Protein AF-A0A7W1PQC4-F1 (afdb_monomer_lite)

Radius of gyration: 16.06 Å; chains: 1; bounding box: 39×35×41 Å

Structure (mmCIF, N/CA/C/O backbone):
data_AF-A0A7W1PQC4-F1
#
_entry.id   AF-A0A7W1PQC4-F1
#
loop_
_atom_site.group_PDB
_atom_site.id
_atom_site.type_symbol
_atom_site.label_at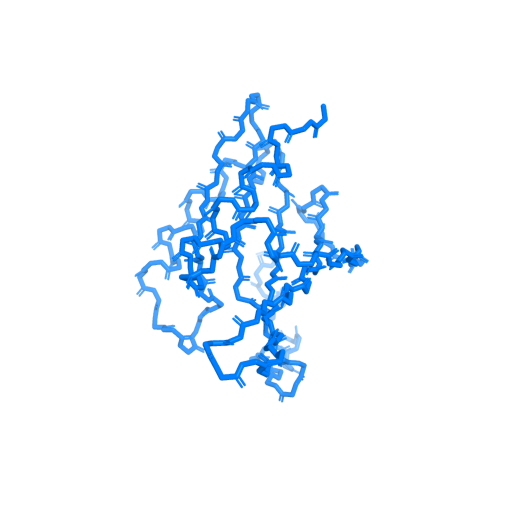om_id
_atom_site.label_alt_id
_atom_site.label_comp_id
_atom_site.label_asym_id
_atom_site.label_entity_id
_atom_site.label_seq_id
_atom_site.pdbx_PDB_ins_code
_atom_site.Cartn_x
_atom_site.Cartn_y
_atom_site.Cartn_z
_atom_site.occupancy
_atom_site.B_iso_or_equiv
_atom_site.auth_seq_id
_atom_site.auth_comp_id
_atom_site.auth_asym_id
_atom_site.auth_atom_id
_atom_site.pdbx_PDB_model_num
ATOM 1 N N . MET A 1 1 ? 0.849 17.602 -5.732 1.00 47.09 1 MET A N 1
ATOM 2 C CA . MET A 1 1 ? 0.445 16.214 -6.046 1.00 47.09 1 MET A CA 1
ATOM 3 C C . MET A 1 1 ? 1.637 15.263 -6.251 1.00 47.09 1 MET A C 1
ATOM 5 O O . MET A 1 1 ? 1.436 14.070 -6.099 1.00 47.09 1 MET A O 1
ATOM 9 N N . ASP A 1 2 ? 2.870 15.746 -6.486 1.00 61.22 2 ASP A N 1
ATOM 10 C CA . ASP A 1 2 ? 4.017 14.882 -6.852 1.00 61.22 2 ASP A CA 1
ATOM 11 C C . ASP A 1 2 ? 4.756 14.142 -5.727 1.00 61.22 2 ASP A C 1
ATOM 13 O O . ASP A 1 2 ? 5.302 13.070 -5.967 1.00 61.22 2 ASP A O 1
ATOM 17 N N . ARG A 1 3 ? 4.786 14.658 -4.490 1.00 68.62 3 ARG A N 1
ATOM 18 C CA . ARG A 1 3 ? 5.657 14.085 -3.437 1.00 68.62 3 ARG A CA 1
ATOM 19 C C . ARG A 1 3 ? 5.357 12.625 -3.123 1.00 68.62 3 ARG A C 1
ATOM 21 O O . ARG A 1 3 ? 6.266 11.858 -2.827 1.00 68.62 3 ARG A O 1
ATOM 28 N N . GLU A 1 4 ? 4.090 12.244 -3.173 1.00 68.75 4 GLU A N 1
ATOM 29 C CA . GLU A 1 4 ? 3.705 10.875 -2.880 1.00 68.75 4 GLU A CA 1
ATOM 30 C C . GLU A 1 4 ? 4.077 9.918 -4.011 1.00 68.75 4 GLU A C 1
ATOM 32 O O . GLU A 1 4 ? 4.625 8.856 -3.742 1.00 68.75 4 GLU A O 1
ATOM 37 N N . ALA A 1 5 ? 3.841 10.296 -5.269 1.00 69.50 5 ALA A N 1
ATOM 38 C CA . ALA A 1 5 ? 4.258 9.488 -6.410 1.00 69.50 5 ALA A CA 1
ATOM 39 C C . ALA A 1 5 ? 5.780 9.265 -6.395 1.00 69.50 5 ALA A C 1
ATOM 41 O O . ALA A 1 5 ? 6.240 8.146 -6.622 1.00 69.50 5 ALA A O 1
ATOM 42 N N . THR A 1 6 ? 6.554 10.293 -6.032 1.00 76.88 6 THR A N 1
ATOM 43 C CA . THR A 1 6 ? 8.004 10.189 -5.827 1.00 76.88 6 THR A CA 1
ATOM 44 C C . THR A 1 6 ? 8.364 9.234 -4.689 1.00 76.88 6 THR A C 1
ATOM 46 O O . THR A 1 6 ? 9.235 8.387 -4.866 1.00 76.88 6 THR A O 1
ATOM 49 N N . ARG A 1 7 ? 7.684 9.309 -3.537 1.00 76.94 7 ARG A N 1
ATOM 50 C CA . ARG A 1 7 ? 7.928 8.400 -2.400 1.00 76.94 7 ARG A CA 1
ATOM 51 C C . ARG A 1 7 ? 7.583 6.954 -2.726 1.00 76.94 7 ARG A C 1
ATOM 53 O O . ARG A 1 7 ? 8.360 6.065 -2.404 1.00 76.94 7 ARG A O 1
ATOM 60 N N . ILE A 1 8 ? 6.461 6.732 -3.407 1.00 76.19 8 ILE A N 1
ATOM 61 C CA . ILE A 1 8 ? 6.056 5.415 -3.899 1.00 76.19 8 ILE A CA 1
ATOM 62 C C . ILE A 1 8 ? 7.146 4.859 -4.814 1.00 76.19 8 ILE A C 1
ATOM 64 O O . ILE A 1 8 ? 7.602 3.742 -4.605 1.00 76.19 8 ILE A O 1
ATOM 68 N N . ARG A 1 9 ? 7.620 5.641 -5.789 1.00 79.50 9 ARG A N 1
ATOM 69 C CA . ARG A 1 9 ? 8.701 5.210 -6.687 1.00 79.50 9 ARG A CA 1
ATOM 70 C C . ARG A 1 9 ? 9.999 4.909 -5.940 1.00 79.50 9 ARG A C 1
ATOM 72 O O . ARG A 1 9 ? 10.600 3.881 -6.214 1.00 79.50 9 ARG A O 1
ATOM 79 N N . ALA A 1 10 ? 10.403 5.751 -4.990 1.00 81.69 10 ALA A N 1
ATOM 80 C CA . ALA A 1 10 ? 11.617 5.543 -4.201 1.00 81.69 10 ALA A CA 1
ATOM 81 C C . ALA A 1 10 ? 11.536 4.283 -3.324 1.00 81.69 10 ALA A C 1
ATOM 83 O O . ALA A 1 10 ? 12.471 3.485 -3.307 1.00 81.69 10 ALA A O 1
ATOM 84 N N . LEU A 1 11 ? 10.401 4.068 -2.650 1.00 79.31 11 LEU A N 1
ATOM 85 C CA . LEU A 1 11 ? 10.151 2.860 -1.866 1.00 79.31 11 LEU A CA 1
ATOM 86 C C . LEU A 1 11 ? 10.231 1.611 -2.750 1.00 79.31 11 LEU A C 1
ATOM 88 O O . LEU A 1 11 ? 10.892 0.641 -2.397 1.00 79.31 11 LEU A O 1
ATOM 92 N N . LEU A 1 12 ? 9.583 1.642 -3.914 1.00 78.88 12 LEU A N 1
ATOM 93 C CA . LEU A 1 12 ? 9.547 0.506 -4.831 1.00 78.88 12 LEU A CA 1
ATOM 94 C C . LEU A 1 12 ? 10.902 0.217 -5.470 1.00 78.88 12 LEU A C 1
ATOM 96 O O . LEU A 1 12 ? 11.284 -0.945 -5.569 1.00 78.88 12 LEU A O 1
ATOM 100 N N . ALA A 1 13 ? 11.637 1.258 -5.853 1.00 80.88 13 ALA A N 1
ATOM 101 C CA . ALA A 1 13 ? 13.005 1.139 -6.336 1.00 80.88 13 ALA A CA 1
ATOM 102 C C . ALA A 1 13 ? 13.906 0.487 -5.280 1.00 80.88 13 ALA A C 1
ATOM 104 O O . ALA A 1 13 ? 14.653 -0.436 -5.594 1.00 80.88 13 ALA A O 1
ATOM 105 N N . HIS A 1 14 ? 13.773 0.899 -4.014 1.00 81.81 14 HIS A N 1
ATOM 106 C CA . HIS A 1 14 ? 14.511 0.300 -2.905 1.00 81.81 14 HIS A CA 1
ATOM 107 C C . HIS A 1 14 ? 14.131 -1.171 -2.678 1.00 81.81 14 HIS A C 1
ATOM 109 O O . HIS A 1 14 ? 15.008 -2.020 -2.561 1.00 81.81 14 HIS A O 1
ATOM 115 N N . MET A 1 15 ? 12.834 -1.491 -2.665 1.00 77.62 15 MET A N 1
ATOM 116 C CA . MET A 1 15 ? 12.340 -2.854 -2.435 1.00 77.62 15 MET A CA 1
ATOM 117 C C . MET A 1 15 ? 12.688 -3.844 -3.554 1.00 77.62 15 MET A C 1
ATOM 119 O O . MET A 1 15 ? 12.805 -5.042 -3.296 1.00 77.62 15 MET A O 1
ATOM 123 N N . HIS A 1 16 ? 12.773 -3.368 -4.796 1.00 74.06 16 HIS A N 1
ATOM 124 C CA . HIS A 1 16 ? 12.952 -4.214 -5.978 1.00 74.06 16 HIS A CA 1
ATOM 125 C C . HIS A 1 16 ? 14.330 -4.071 -6.630 1.00 74.06 16 HIS A C 1
ATOM 127 O O . HIS A 1 16 ? 14.590 -4.732 -7.630 1.00 74.06 16 HIS A O 1
ATOM 133 N N . HIS A 1 17 ? 15.223 -3.262 -6.049 1.00 74.94 17 HIS A N 1
ATOM 134 C CA . HIS A 1 17 ? 16.536 -2.935 -6.616 1.00 74.94 17 HIS A CA 1
ATOM 135 C C . HIS A 1 17 ? 16.444 -2.463 -8.079 1.00 74.94 17 HIS A C 1
ATOM 137 O O . HIS A 1 17 ? 17.275 -2.819 -8.913 1.00 74.94 17 HIS A O 1
ATOM 143 N N . ALA A 1 18 ? 15.406 -1.684 -8.384 1.00 76.75 18 ALA A N 1
ATOM 144 C CA . ALA A 1 18 ? 15.078 -1.223 -9.728 1.00 76.75 18 ALA A CA 1
ATOM 145 C C . ALA A 1 18 ? 15.330 0.284 -9.869 1.00 76.75 18 ALA A C 1
ATOM 147 O O . ALA A 1 18 ? 15.225 1.029 -8.893 1.00 76.75 18 ALA A O 1
ATOM 148 N N . ASP A 1 19 ? 15.616 0.745 -11.087 1.00 76.50 19 ASP A N 1
ATOM 149 C CA . ASP A 1 19 ? 15.695 2.177 -11.384 1.00 76.50 19 ASP A CA 1
ATOM 150 C C . ASP A 1 19 ? 14.285 2.806 -11.285 1.00 76.50 19 ASP A C 1
ATOM 152 O O . ASP A 1 19 ? 13.366 2.353 -11.978 1.00 76.50 19 ASP A O 1
ATOM 156 N N . PRO A 1 20 ? 14.076 3.860 -10.465 1.00 75.38 20 PRO A N 1
ATOM 157 C CA . PRO A 1 20 ? 12.802 4.577 -10.373 1.00 75.38 20 PRO A CA 1
ATOM 158 C C . PRO A 1 20 ? 12.206 5.024 -11.719 1.00 75.38 20 PRO A C 1
ATOM 160 O O . PRO A 1 20 ? 10.975 5.138 -11.827 1.00 75.38 20 PRO A O 1
ATOM 163 N N . GLY A 1 21 ? 13.058 5.310 -12.711 1.00 75.19 21 GLY A N 1
ATOM 164 C CA . GLY A 1 21 ? 12.684 5.728 -14.064 1.00 75.19 21 GLY A CA 1
ATOM 165 C C . GLY A 1 21 ? 12.137 4.594 -14.933 1.00 75.19 21 GLY A C 1
ATOM 166 O O . GLY A 1 21 ? 11.310 4.843 -15.807 1.00 75.19 21 GLY A O 1
ATOM 167 N N . GLU A 1 22 ? 12.512 3.348 -14.642 1.00 75.50 22 GLU A N 1
ATOM 168 C CA . GLU A 1 22 ? 12.045 2.153 -15.358 1.00 75.50 22 GLU A CA 1
ATOM 169 C C . GLU A 1 22 ? 10.782 1.534 -14.734 1.00 75.50 22 GLU A C 1
ATOM 171 O O . GLU A 1 22 ? 10.210 0.579 -15.266 1.00 75.50 22 GLU A O 1
ATOM 176 N N . LEU A 1 23 ? 10.304 2.090 -13.615 1.00 79.12 23 LEU A N 1
ATOM 177 C CA . LEU A 1 23 ? 9.093 1.623 -12.949 1.00 79.12 23 LEU A CA 1
ATOM 178 C C . LEU A 1 23 ? 7.833 2.082 -13.687 1.00 79.12 23 LEU A C 1
ATOM 180 O O . LEU A 1 23 ? 7.472 3.268 -13.691 1.00 79.12 23 LEU A O 1
ATOM 184 N N . HIS A 1 24 ? 7.077 1.118 -14.206 1.00 82.44 24 HIS A N 1
ATOM 185 C CA . HIS A 1 24 ? 5.726 1.354 -14.707 1.00 82.44 24 HIS A CA 1
ATOM 186 C C . HIS A 1 24 ? 4.696 1.024 -13.627 1.00 82.44 24 HIS A C 1
ATOM 188 O O . HIS A 1 24 ? 4.562 -0.125 -13.200 1.00 82.44 24 HIS A O 1
ATOM 194 N N . LEU A 1 25 ? 3.944 2.042 -13.206 1.00 83.44 25 LEU A N 1
ATOM 195 C CA . LEU A 1 25 ? 2.962 1.949 -12.131 1.00 83.44 25 LEU A CA 1
ATOM 196 C C . LEU A 1 25 ? 1.539 1.908 -12.692 1.00 83.44 25 LEU A C 1
ATOM 198 O O . LEU A 1 25 ? 1.123 2.809 -13.419 1.00 83.44 25 LEU A O 1
ATOM 202 N N . ARG A 1 26 ? 0.761 0.891 -12.312 1.00 85.56 26 ARG A N 1
ATOM 203 C CA . ARG A 1 26 ? -0.682 0.830 -12.575 1.00 85.56 26 ARG A CA 1
ATOM 204 C C . ARG A 1 26 ? -1.451 0.815 -11.263 1.00 85.56 26 ARG A C 1
ATOM 206 O O . ARG A 1 26 ? -1.303 -0.103 -10.460 1.00 85.56 26 ARG A O 1
ATOM 213 N N . HIS A 1 27 ? -2.315 1.810 -11.089 1.00 86.88 27 HIS A N 1
ATOM 214 C CA . HIS A 1 27 ? -3.138 1.982 -9.899 1.00 86.88 27 HIS A CA 1
ATOM 215 C C . HIS A 1 27 ? -4.549 1.447 -10.146 1.00 86.88 27 HIS A C 1
ATOM 217 O O . HIS A 1 27 ? -5.181 1.770 -11.151 1.00 86.88 27 HIS A O 1
ATOM 223 N N . GLN A 1 28 ? -5.065 0.659 -9.209 1.00 85.56 28 GLN A N 1
ATOM 224 C CA . GLN A 1 28 ? -6.459 0.232 -9.186 1.00 85.56 28 GLN A CA 1
ATOM 225 C C . GLN A 1 28 ? -7.036 0.499 -7.799 1.00 85.56 28 GLN A C 1
ATOM 227 O O . GLN A 1 28 ? -6.665 -0.154 -6.824 1.00 85.56 28 GLN A O 1
ATOM 232 N N . ARG A 1 29 ? -7.968 1.450 -7.699 1.00 84.50 29 ARG A N 1
ATOM 233 C CA . ARG A 1 29 ? -8.688 1.696 -6.447 1.00 84.50 29 ARG A CA 1
ATOM 234 C C . ARG A 1 29 ? -9.599 0.506 -6.142 1.00 84.50 29 ARG A C 1
ATOM 236 O O . ARG A 1 29 ? -10.365 0.072 -7.000 1.00 84.50 29 ARG A O 1
ATOM 243 N N . LEU A 1 30 ? -9.508 -0.011 -4.924 1.00 81.25 30 LEU A N 1
ATOM 244 C CA . LEU A 1 30 ? -10.355 -1.084 -4.420 1.00 81.25 30 LEU A CA 1
ATOM 245 C C . LEU A 1 30 ? -11.526 -0.488 -3.627 1.00 81.25 30 LEU A C 1
ATOM 247 O O . LEU A 1 30 ? -11.393 0.556 -2.982 1.00 81.25 30 LEU A O 1
ATOM 251 N N . ARG A 1 31 ? -12.683 -1.152 -3.687 1.00 74.75 31 ARG A N 1
ATOM 252 C CA . ARG A 1 31 ? -13.858 -0.837 -2.859 1.00 74.75 31 ARG A CA 1
ATOM 253 C C . ARG A 1 31 ? -13.773 -1.642 -1.552 1.00 74.75 31 ARG A C 1
ATOM 255 O O . ARG A 1 31 ? -13.236 -2.744 -1.571 1.00 74.75 31 ARG A O 1
ATOM 262 N N . GLY A 1 32 ? -14.301 -1.112 -0.443 1.00 64.31 32 GLY A N 1
ATOM 263 C CA . GLY A 1 32 ? -14.454 -1.878 0.810 1.00 64.31 32 GLY A CA 1
ATOM 264 C C . GLY A 1 32 ? -13.414 -1.641 1.916 1.00 64.31 32 GLY A C 1
ATOM 265 O O . GLY A 1 32 ? -13.183 -2.527 2.731 1.00 64.31 32 GLY A O 1
ATOM 266 N N . GLY A 1 33 ? -12.785 -0.464 1.988 1.00 61.94 33 GLY A N 1
ATOM 267 C CA . GLY A 1 33 ? -11.932 -0.090 3.124 1.00 61.94 33 GLY A CA 1
ATOM 268 C C . GLY A 1 33 ? -12.720 0.606 4.235 1.00 61.94 33 GLY A C 1
ATOM 269 O O . GLY A 1 33 ? -12.697 1.826 4.281 1.00 61.94 33 GLY A O 1
ATOM 270 N N . LEU A 1 34 ? -13.394 -0.140 5.120 1.00 61.81 34 LEU A N 1
ATOM 271 C CA . LEU A 1 34 ? -14.280 0.404 6.176 1.00 61.81 34 LEU A CA 1
ATOM 272 C C . LEU A 1 34 ? -13.662 1.548 7.006 1.00 61.81 34 LEU A C 1
ATOM 274 O O . LEU A 1 34 ? -14.338 2.520 7.309 1.00 61.81 34 LEU A O 1
ATOM 278 N N . GLN A 1 35 ? -12.376 1.435 7.341 1.00 70.12 35 GLN A N 1
ATOM 279 C CA . GLN A 1 35 ? -11.622 2.397 8.164 1.00 70.12 35 GLN A CA 1
ATOM 280 C C . GLN A 1 35 ? -10.550 3.155 7.353 1.00 70.12 35 GLN A C 1
ATOM 282 O O . GLN A 1 35 ? -9.738 3.894 7.900 1.00 70.12 35 GLN A O 1
ATOM 287 N N . ALA A 1 36 ? -10.489 2.935 6.036 1.00 73.31 36 ALA A N 1
ATOM 288 C CA . ALA A 1 36 ? -9.482 3.531 5.165 1.00 73.31 36 ALA A CA 1
ATOM 289 C C . ALA A 1 36 ? -10.119 4.577 4.255 1.00 73.31 36 ALA A C 1
ATOM 291 O O . ALA A 1 36 ? -11.114 4.309 3.586 1.00 73.31 36 ALA A O 1
ATOM 292 N N . THR A 1 37 ? -9.485 5.739 4.128 1.00 80.25 37 THR A N 1
ATOM 293 C CA . THR A 1 37 ? -9.923 6.760 3.164 1.00 80.25 37 THR A CA 1
ATOM 294 C C . THR A 1 37 ? -9.778 6.265 1.725 1.00 80.25 37 THR A C 1
ATOM 296 O O . THR A 1 37 ? -10.569 6.602 0.840 1.00 80.25 37 THR A O 1
ATOM 299 N N . SER A 1 38 ? -8.789 5.402 1.475 1.00 83.44 38 SER A N 1
ATOM 300 C CA . SER A 1 38 ? -8.742 4.599 0.258 1.00 83.44 38 SER A CA 1
ATOM 301 C C . SER A 1 38 ? -7.857 3.367 0.411 1.00 83.44 38 SER A C 1
ATOM 303 O O . SER A 1 38 ? -6.927 3.337 1.217 1.00 83.44 38 SER A O 1
ATOM 305 N N . VAL A 1 39 ? -8.122 2.376 -0.436 1.00 84.38 39 VAL A N 1
ATOM 306 C CA . VAL A 1 39 ? -7.250 1.225 -0.656 1.00 84.38 39 VAL A CA 1
ATOM 307 C C . VAL A 1 39 ? -6.952 1.162 -2.148 1.00 84.38 39 VAL A C 1
ATOM 309 O O . VAL A 1 39 ? -7.870 1.195 -2.967 1.00 84.38 39 VAL A O 1
ATOM 312 N N . THR A 1 40 ? -5.677 1.104 -2.516 1.00 87.50 40 THR A N 1
ATOM 313 C CA . THR A 1 40 ? -5.233 1.044 -3.911 1.00 87.50 40 THR A CA 1
ATOM 314 C C . THR A 1 40 ? -4.334 -0.157 -4.106 1.00 87.50 40 THR A C 1
ATOM 316 O O . THR A 1 40 ? -3.339 -0.313 -3.409 1.00 87.50 40 THR A O 1
ATOM 319 N N . ARG A 1 41 ? -4.654 -0.996 -5.084 1.00 87.62 41 ARG A N 1
ATOM 320 C CA . ARG A 1 41 ? -3.731 -2.003 -5.586 1.00 87.62 41 ARG A CA 1
ATOM 321 C C . ARG A 1 41 ? -2.774 -1.336 -6.562 1.00 87.62 41 ARG A C 1
ATOM 323 O O . ARG A 1 41 ? -3.219 -0.684 -7.507 1.00 87.62 41 ARG A O 1
ATOM 330 N N . LEU A 1 42 ? -1.482 -1.508 -6.333 1.00 87.88 42 LEU A N 1
ATOM 331 C CA . LEU A 1 42 ? -0.434 -0.985 -7.192 1.00 87.88 42 LEU A CA 1
ATOM 332 C C . LEU A 1 42 ? 0.292 -2.156 -7.841 1.00 87.88 42 LEU A C 1
ATOM 334 O O . LEU A 1 42 ? 0.872 -2.986 -7.142 1.00 87.88 42 LEU A O 1
ATOM 338 N N . ALA A 1 43 ? 0.223 -2.234 -9.167 1.00 86.19 43 ALA A N 1
ATOM 339 C CA . ALA A 1 43 ? 1.060 -3.131 -9.946 1.00 86.19 43 ALA A CA 1
ATOM 340 C C . ALA A 1 43 ? 2.279 -2.356 -10.444 1.00 86.19 43 ALA A C 1
ATOM 342 O O . ALA A 1 43 ? 2.137 -1.289 -11.044 1.00 86.19 43 ALA A O 1
ATOM 343 N N . VAL A 1 44 ? 3.454 -2.907 -10.180 1.00 84.00 44 VAL A N 1
ATOM 344 C CA . VAL A 1 44 ? 4.751 -2.326 -10.508 1.00 84.00 44 VAL A CA 1
ATOM 345 C C . VAL A 1 44 ? 5.398 -3.248 -11.514 1.00 84.00 44 VAL A C 1
ATOM 347 O O . VAL A 1 44 ? 5.478 -4.452 -11.270 1.00 84.00 44 VAL A O 1
ATOM 350 N N . ARG A 1 45 ? 5.805 -2.702 -12.654 1.00 85.38 45 ARG A N 1
ATOM 351 C CA . ARG A 1 45 ? 6.586 -3.445 -13.639 1.00 85.38 45 ARG A CA 1
ATOM 352 C C . ARG A 1 45 ? 7.970 -2.841 -13.731 1.00 85.38 45 ARG A C 1
ATOM 354 O O . ARG A 1 45 ? 8.072 -1.631 -13.912 1.00 85.38 45 ARG A O 1
ATOM 361 N N . ASP A 1 46 ? 8.975 -3.694 -13.646 1.00 83.56 46 ASP A N 1
ATOM 362 C CA . ASP A 1 46 ? 10.377 -3.364 -13.853 1.00 83.56 46 ASP A CA 1
ATOM 363 C C . ASP A 1 46 ? 11.020 -4.369 -14.813 1.00 83.56 46 ASP A C 1
ATOM 365 O O . ASP A 1 46 ? 10.441 -5.412 -15.165 1.00 83.56 46 ASP A O 1
ATOM 369 N N . ARG A 1 47 ? 12.200 -4.000 -15.306 1.00 79.25 47 ARG A N 1
ATOM 370 C CA . ARG A 1 47 ? 12.978 -4.821 -16.219 1.00 79.25 47 ARG A CA 1
ATOM 371 C C . ARG A 1 47 ? 14.077 -5.520 -15.432 1.00 79.25 47 ARG A C 1
ATOM 373 O O . ARG A 1 47 ? 14.901 -4.889 -14.785 1.00 79.25 47 ARG A O 1
ATOM 380 N N . GLU A 1 48 ? 14.107 -6.843 -15.505 1.00 76.81 48 GLU A N 1
ATOM 381 C CA . GLU A 1 48 ? 15.220 -7.619 -14.969 1.00 76.81 48 GLU A CA 1
ATOM 382 C C . GLU A 1 48 ? 16.481 -7.385 -15.812 1.00 76.81 48 GLU A C 1
ATOM 384 O O . GLU A 1 48 ? 16.399 -7.110 -17.011 1.00 76.81 48 GLU A O 1
ATOM 389 N N . ALA A 1 49 ? 17.657 -7.629 -15.227 1.00 71.12 49 ALA A N 1
ATOM 390 C CA . ALA A 1 49 ? 18.953 -7.522 -15.909 1.00 71.12 49 ALA A CA 1
ATOM 391 C C . ALA A 1 49 ? 19.052 -8.345 -17.216 1.00 71.12 49 ALA A C 1
ATOM 393 O O . ALA A 1 49 ? 19.866 -8.047 -18.083 1.00 71.12 49 ALA A O 1
ATOM 394 N N . ARG A 1 50 ? 18.208 -9.374 -17.388 1.00 75.88 50 ARG A N 1
ATOM 395 C CA . ARG A 1 50 ? 18.117 -10.204 -18.607 1.00 75.88 50 ARG A CA 1
ATOM 396 C C . ARG A 1 50 ? 17.068 -9.714 -19.617 1.00 75.88 50 ARG A C 1
ATOM 398 O O . ARG A 1 50 ? 16.732 -10.428 -20.555 1.00 75.88 50 ARG A O 1
ATOM 405 N N . GLY A 1 51 ? 16.505 -8.527 -19.410 1.00 75.50 51 GLY A N 1
ATOM 406 C CA . GLY A 1 51 ? 15.527 -7.898 -20.294 1.00 75.50 51 GLY A CA 1
ATOM 407 C C . GLY A 1 51 ? 14.079 -8.374 -20.127 1.00 75.50 51 GLY A C 1
ATOM 408 O O . GLY A 1 51 ? 13.209 -7.870 -20.839 1.00 75.50 51 GLY A O 1
ATOM 409 N N . ARG A 1 52 ? 13.799 -9.304 -19.203 1.00 80.69 52 ARG A N 1
ATOM 410 C CA . ARG A 1 52 ? 12.446 -9.800 -18.905 1.00 80.69 52 ARG A CA 1
ATOM 411 C C . ARG A 1 52 ? 11.690 -8.802 -18.026 1.00 80.69 52 ARG A C 1
ATOM 413 O O . ARG A 1 52 ? 12.250 -8.270 -17.078 1.00 80.69 52 ARG A O 1
ATOM 420 N N . TRP A 1 53 ? 10.405 -8.590 -18.306 1.00 81.31 53 TRP A N 1
ATOM 421 C CA . TRP A 1 53 ? 9.529 -7.813 -17.427 1.00 81.31 53 TRP A CA 1
ATOM 422 C C . TRP A 1 53 ? 9.073 -8.647 -16.232 1.00 81.31 53 TRP A C 1
ATOM 424 O O . TRP A 1 53 ? 8.500 -9.727 -16.423 1.00 81.31 53 TRP A O 1
ATOM 434 N N . ARG A 1 54 ? 9.242 -8.117 -15.021 1.00 82.50 54 ARG A N 1
ATOM 435 C CA . ARG A 1 54 ? 8.658 -8.678 -13.802 1.00 82.50 54 ARG A CA 1
ATOM 436 C C . ARG A 1 54 ? 7.520 -7.786 -13.323 1.00 82.50 54 ARG A C 1
ATOM 438 O O . ARG A 1 54 ? 7.493 -6.589 -13.587 1.00 82.50 54 ARG A O 1
ATOM 445 N N . VAL A 1 55 ? 6.512 -8.398 -12.700 1.00 83.88 55 VAL A N 1
ATOM 446 C CA . VAL A 1 55 ? 5.368 -7.674 -12.136 1.00 83.88 55 VAL A CA 1
ATOM 447 C C . VAL A 1 55 ? 5.287 -7.959 -10.648 1.00 83.88 55 VAL A C 1
ATOM 449 O O . VAL A 1 55 ? 5.109 -9.105 -10.233 1.00 83.88 55 VAL A O 1
ATOM 452 N N . HIS A 1 56 ? 5.368 -6.899 -9.861 1.00 82.69 56 HIS A N 1
ATOM 453 C CA . HIS A 1 56 ? 5.151 -6.905 -8.425 1.00 82.69 56 HIS A CA 1
ATOM 454 C C . HIS A 1 56 ? 3.802 -6.268 -8.115 1.00 82.69 56 HIS A C 1
ATOM 456 O O . HIS A 1 56 ? 3.291 -5.437 -8.868 1.00 82.69 56 HIS A O 1
ATOM 462 N N . THR A 1 57 ? 3.163 -6.688 -7.028 1.00 86.31 57 THR A N 1
ATOM 463 C CA . THR A 1 57 ? 1.894 -6.098 -6.605 1.00 86.31 57 THR A CA 1
ATOM 464 C C . THR A 1 57 ? 1.910 -5.855 -5.112 1.00 86.31 57 THR A C 1
ATOM 466 O O . THR A 1 57 ? 2.287 -6.731 -4.338 1.00 86.31 57 THR A O 1
ATOM 469 N N . LEU A 1 58 ? 1.457 -4.672 -4.724 1.00 87.44 58 LEU A N 1
ATOM 470 C CA . LEU A 1 58 ? 1.282 -4.268 -3.338 1.00 87.44 58 LEU A CA 1
ATOM 471 C C . LEU A 1 58 ? -0.062 -3.561 -3.163 1.00 87.44 58 LEU A C 1
ATOM 473 O O . LEU A 1 58 ? -0.735 -3.193 -4.135 1.00 87.44 58 LEU A O 1
ATOM 477 N N . VAL A 1 59 ? -0.449 -3.377 -1.909 1.00 87.75 59 VAL A N 1
ATOM 478 C CA . VAL A 1 59 ? -1.623 -2.609 -1.511 1.00 87.75 59 VAL A CA 1
ATOM 479 C C . VAL A 1 59 ? -1.165 -1.364 -0.768 1.00 87.75 59 VAL A C 1
ATOM 481 O O . VAL A 1 59 ? -0.407 -1.442 0.190 1.00 87.75 59 VAL A O 1
ATOM 484 N N . VAL A 1 60 ? -1.657 -0.211 -1.204 1.00 88.44 60 VAL A N 1
ATOM 485 C CA . VAL A 1 60 ? -1.483 1.078 -0.540 1.00 88.44 60 VAL A CA 1
ATOM 486 C C . VAL A 1 60 ? -2.777 1.396 0.197 1.00 88.44 60 VAL A C 1
ATOM 488 O O . VAL A 1 60 ? -3.825 1.573 -0.434 1.00 88.44 60 VAL A O 1
ATOM 491 N N . LYS A 1 61 ? -2.726 1.449 1.528 1.00 88.12 61 LYS A N 1
ATOM 492 C CA . LYS A 1 61 ? -3.873 1.778 2.383 1.00 88.12 61 LYS A CA 1
ATOM 493 C C . LYS A 1 61 ? -3.662 3.155 2.993 1.00 88.12 61 LYS A C 1
ATOM 495 O O . LYS A 1 61 ? -2.672 3.381 3.678 1.00 88.12 61 LYS A O 1
ATOM 500 N N . ARG A 1 62 ? -4.599 4.068 2.746 1.00 87.06 62 ARG A N 1
ATOM 501 C CA . ARG A 1 62 ? -4.587 5.417 3.317 1.00 87.06 62 ARG A CA 1
ATOM 502 C C . ARG A 1 62 ? -5.528 5.491 4.499 1.00 87.06 62 ARG A C 1
ATOM 504 O O . ARG A 1 62 ? -6.682 5.073 4.397 1.00 87.06 62 ARG A O 1
ATOM 511 N N . LEU A 1 63 ? -5.034 6.053 5.585 1.00 86.75 63 LEU A N 1
ATOM 512 C CA . LEU A 1 63 ? -5.729 6.203 6.850 1.00 86.75 63 LEU A CA 1
ATOM 513 C C . LEU A 1 63 ? -5.820 7.688 7.196 1.00 86.75 63 LEU A C 1
ATOM 515 O O . LEU A 1 63 ? -4.995 8.496 6.763 1.00 86.75 63 LEU A O 1
ATOM 519 N N . ALA A 1 64 ? -6.857 8.049 7.940 1.00 85.19 64 ALA A N 1
ATOM 520 C CA . ALA A 1 64 ? -7.062 9.397 8.449 1.00 85.19 64 ALA A CA 1
ATOM 521 C C . ALA A 1 64 ? -7.745 9.335 9.816 1.00 85.19 64 ALA A C 1
ATOM 523 O O . ALA A 1 64 ? -8.470 8.380 10.098 1.00 85.19 64 ALA A O 1
ATOM 524 N N . GLY A 1 65 ? -7.552 10.367 10.634 1.00 82.88 65 GLY A N 1
ATOM 525 C CA . GLY A 1 65 ? -8.257 10.501 11.908 1.00 82.88 65 GLY A CA 1
ATOM 526 C C . GLY A 1 65 ? -7.896 9.383 12.889 1.00 82.88 65 GLY A C 1
ATOM 527 O O . GLY A 1 65 ? -6.721 9.059 13.052 1.00 82.88 65 GLY A O 1
ATOM 528 N N . SER A 1 66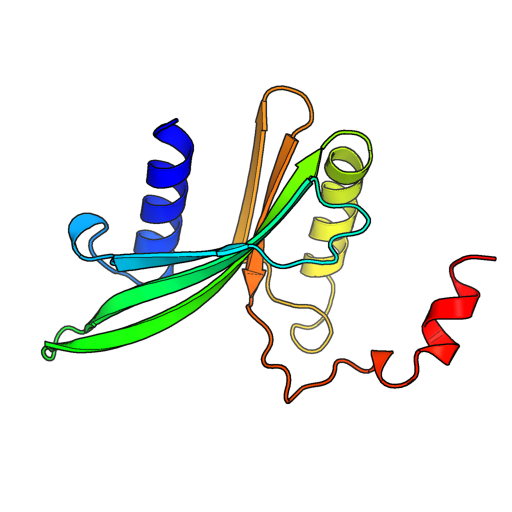 ? -8.898 8.785 13.541 1.00 79.06 66 SER A N 1
ATOM 529 C CA . SER A 1 66 ? -8.695 7.708 14.525 1.00 79.06 66 SER A CA 1
ATOM 530 C C . SER A 1 66 ? -7.959 6.503 13.940 1.00 79.06 66 SER A C 1
ATOM 532 O O . SER A 1 66 ? -7.023 6.004 14.558 1.00 79.06 66 SER A O 1
ATOM 534 N N . ALA A 1 67 ? -8.272 6.112 12.702 1.00 75.81 67 ALA A N 1
ATOM 535 C CA . ALA A 1 67 ? -7.631 4.971 12.052 1.00 75.81 67 ALA A CA 1
ATOM 536 C C . ALA A 1 67 ? -6.121 5.181 11.820 1.00 75.81 67 ALA A C 1
ATOM 538 O O . ALA A 1 67 ? -5.360 4.219 11.797 1.00 75.81 67 ALA A O 1
ATOM 539 N N . ALA A 1 68 ? -5.676 6.433 11.658 1.00 80.69 68 ALA A N 1
ATOM 540 C CA . ALA A 1 68 ? -4.255 6.787 11.556 1.00 80.69 68 ALA A CA 1
ATOM 541 C C . ALA A 1 68 ? -3.562 6.922 12.923 1.00 80.69 68 ALA A C 1
ATOM 543 O O . ALA A 1 68 ? -2.346 7.044 12.990 1.00 80.69 68 ALA A O 1
ATOM 544 N N . ARG A 1 69 ? -4.318 6.949 14.024 1.00 71.62 69 ARG A N 1
ATOM 545 C CA . ARG A 1 69 ? -3.767 6.851 15.382 1.00 71.62 69 ARG A CA 1
ATOM 546 C C . ARG A 1 69 ? -3.623 5.384 15.795 1.00 71.62 69 ARG A C 1
ATOM 548 O O . ARG A 1 69 ? -2.645 5.022 16.439 1.00 71.62 69 ARG A O 1
ATOM 555 N N . GLU A 1 70 ? -4.568 4.546 15.381 1.00 70.81 70 GLU A N 1
ATOM 556 C CA . GLU A 1 70 ? -4.596 3.101 15.653 1.00 70.81 70 GLU A CA 1
ATOM 557 C C . GLU A 1 70 ? -3.636 2.289 14.774 1.00 70.81 70 GLU A C 1
ATOM 559 O O . GLU A 1 70 ? -3.247 1.174 15.124 1.00 70.81 70 GLU A O 1
ATOM 564 N N . SER A 1 71 ? -3.204 2.844 13.644 1.00 74.94 71 SER A N 1
ATOM 565 C CA . SER A 1 71 ? -2.209 2.235 12.759 1.00 74.94 71 SER A CA 1
ATOM 566 C C . SER A 1 71 ? -0.905 1.897 13.472 1.00 74.94 71 SER A C 1
ATOM 568 O O . SER A 1 71 ? -0.337 0.857 13.168 1.00 74.94 71 SER A O 1
ATOM 570 N N . MET A 1 72 ? -0.449 2.702 14.439 1.00 72.69 72 MET A N 1
ATOM 571 C CA . MET A 1 72 ? 0.755 2.400 15.226 1.00 72.69 72 MET A CA 1
ATOM 572 C C . MET A 1 72 ? 0.634 1.071 15.977 1.00 72.69 72 MET A C 1
ATOM 574 O O . MET A 1 72 ? 1.531 0.237 15.898 1.00 72.69 72 MET A O 1
ATOM 578 N N . VAL A 1 73 ? -0.509 0.842 16.624 1.00 71.69 73 VAL A N 1
ATOM 579 C CA . VAL A 1 73 ? -0.804 -0.416 17.324 1.00 71.69 73 VAL A CA 1
ATOM 580 C C . VAL A 1 73 ? -0.838 -1.570 16.323 1.00 71.69 73 VAL A C 1
ATOM 582 O O . VAL A 1 73 ? -0.267 -2.629 16.566 1.00 71.69 73 VAL A O 1
ATOM 585 N N . TYR A 1 74 ? -1.430 -1.349 15.145 1.00 71.38 74 TYR A N 1
ATOM 586 C CA . TYR A 1 74 ? -1.425 -2.341 14.072 1.00 71.38 74 TYR A CA 1
ATOM 587 C C . TYR A 1 74 ? -0.005 -2.656 13.580 1.00 71.38 74 TYR A C 1
ATOM 589 O O . TYR A 1 74 ? 0.308 -3.819 13.366 1.00 71.38 74 TYR A O 1
ATOM 597 N N . GLN A 1 75 ? 0.874 -1.660 13.434 1.00 77.06 75 GLN A N 1
ATOM 598 C CA . GLN A 1 75 ? 2.271 -1.868 13.038 1.00 77.06 75 GLN A CA 1
ATOM 599 C C . GLN A 1 75 ? 3.035 -2.717 14.067 1.00 77.06 75 GLN A C 1
ATOM 601 O O . GLN A 1 75 ? 3.743 -3.643 13.677 1.00 77.06 75 GLN A O 1
ATOM 606 N N . GLU A 1 76 ? 2.856 -2.448 15.362 1.00 74.94 76 GLU A N 1
ATOM 607 C CA . GLU A 1 76 ? 3.466 -3.227 16.451 1.00 74.94 76 GLU A CA 1
ATOM 608 C C . GLU A 1 76 ? 2.946 -4.676 16.485 1.00 74.94 76 GLU A C 1
ATOM 610 O O . GLU A 1 76 ? 3.717 -5.630 16.627 1.00 74.94 76 GLU A O 1
ATOM 615 N N . LEU A 1 77 ? 1.643 -4.869 16.264 1.00 72.94 77 LEU A N 1
ATOM 616 C CA . LEU A 1 77 ? 1.035 -6.194 16.117 1.00 72.94 77 LEU A CA 1
ATOM 617 C C . LEU A 1 77 ? 1.560 -6.939 14.884 1.00 72.94 77 LEU A C 1
ATOM 619 O O . LEU A 1 77 ? 1.938 -8.101 14.979 1.00 72.94 77 LEU A O 1
ATOM 623 N N . LEU A 1 78 ? 1.645 -6.283 13.726 1.00 72.69 78 LEU A N 1
ATOM 624 C CA . LEU A 1 78 ? 2.195 -6.895 12.514 1.00 72.69 78 LEU A CA 1
ATOM 625 C C . LEU A 1 78 ? 3.663 -7.303 12.683 1.00 72.69 78 LEU A C 1
ATOM 627 O O . LEU A 1 78 ? 4.067 -8.327 12.141 1.00 72.69 78 LEU A O 1
ATOM 631 N N . ALA A 1 79 ? 4.450 -6.522 13.425 1.00 71.38 79 ALA A N 1
ATOM 632 C CA . ALA A 1 79 ? 5.851 -6.830 13.696 1.00 71.38 79 ALA A CA 1
ATOM 633 C C . ALA A 1 79 ? 6.030 -8.034 14.639 1.00 71.38 79 ALA A C 1
ATOM 635 O O . ALA A 1 79 ? 7.059 -8.704 14.580 1.00 71.38 79 ALA A O 1
ATOM 636 N N . SER A 1 80 ? 5.043 -8.313 15.495 1.00 71.75 80 SER A N 1
ATOM 637 C CA . SER A 1 80 ? 5.081 -9.420 16.461 1.00 71.75 80 SER A CA 1
ATOM 638 C C . SER A 1 80 ? 4.411 -10.704 15.961 1.00 71.75 80 SER A C 1
ATOM 640 O O . SER A 1 80 ? 4.648 -11.777 16.519 1.00 71.75 80 SER A O 1
ATOM 642 N N . LEU A 1 81 ? 3.604 -10.632 14.898 1.00 69.19 81 LEU A N 1
ATOM 643 C CA . LEU A 1 81 ? 2.929 -11.792 14.323 1.00 69.19 81 LEU A CA 1
ATOM 644 C C . LEU A 1 81 ? 3.822 -12.547 13.318 1.00 69.19 81 LEU A C 1
ATOM 646 O O . LEU A 1 81 ? 4.5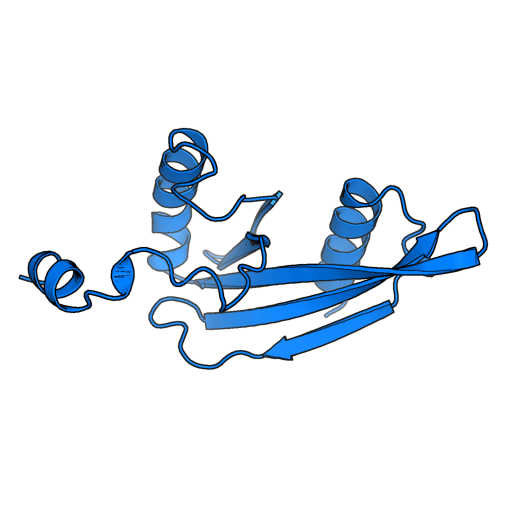21 -11.935 12.509 1.00 69.19 81 LEU A O 1
ATOM 650 N N . PRO A 1 82 ? 3.760 -13.893 13.285 1.00 66.88 82 PRO A N 1
ATOM 651 C CA . PRO A 1 82 ? 4.364 -14.678 12.214 1.00 66.88 82 PRO A CA 1
ATOM 652 C C . PRO A 1 82 ? 3.861 -14.232 10.835 1.00 66.88 82 PRO A C 1
ATOM 654 O O . PRO A 1 82 ? 2.672 -13.980 10.659 1.00 66.88 82 PRO A O 1
ATOM 657 N N . ALA A 1 83 ? 4.728 -14.241 9.817 1.00 65.19 83 ALA A N 1
ATOM 658 C CA . ALA A 1 83 ? 4.385 -13.806 8.453 1.00 65.19 83 ALA A CA 1
ATOM 659 C C . ALA A 1 83 ? 3.240 -14.604 7.784 1.00 65.19 83 ALA A C 1
ATOM 661 O O . ALA A 1 83 ? 2.694 -14.171 6.777 1.00 65.19 83 ALA A O 1
ATOM 662 N N . ALA A 1 84 ? 2.868 -15.769 8.325 1.00 65.50 84 ALA A N 1
ATOM 663 C CA . ALA A 1 84 ? 1.697 -16.532 7.885 1.00 65.50 84 ALA A CA 1
ATOM 664 C C . ALA A 1 84 ? 0.363 -15.974 8.429 1.00 65.50 84 ALA A C 1
ATOM 666 O O . ALA A 1 84 ? -0.699 -16.344 7.936 1.00 65.50 84 ALA A O 1
ATOM 667 N N . LEU A 1 85 ? 0.425 -15.110 9.450 1.00 67.44 85 LEU A N 1
ATOM 668 C CA . LEU A 1 85 ? -0.694 -14.579 10.233 1.00 67.44 85 LEU A CA 1
ATOM 669 C C . LEU A 1 85 ? -0.857 -13.059 10.126 1.00 67.44 85 LEU A C 1
ATOM 671 O O . LEU A 1 85 ? -1.744 -12.514 10.783 1.00 67.44 85 LEU A O 1
ATOM 675 N N . ALA A 1 86 ? -0.098 -12.380 9.262 1.00 73.69 86 ALA A N 1
ATOM 676 C CA . ALA A 1 86 ? -0.525 -11.105 8.691 1.00 73.69 86 ALA A CA 1
ATOM 677 C C . ALA A 1 86 ? 0.133 -10.811 7.324 1.00 73.69 86 ALA A C 1
ATOM 679 O O . ALA A 1 86 ? 1.206 -11.351 7.051 1.00 73.69 86 ALA A O 1
ATOM 680 N N . PRO A 1 87 ? -0.462 -9.956 6.463 1.00 79.38 87 PRO A N 1
ATOM 681 C CA . PRO A 1 87 ? 0.246 -9.436 5.295 1.00 79.38 87 PRO A CA 1
ATOM 682 C C . PRO A 1 87 ? 1.522 -8.712 5.731 1.00 79.38 87 PRO A C 1
ATOM 684 O O . PRO A 1 87 ? 1.495 -7.953 6.703 1.00 79.38 87 PRO A O 1
ATOM 687 N N . ARG A 1 88 ? 2.619 -8.873 4.983 1.00 81.94 88 ARG A N 1
ATOM 688 C CA . ARG A 1 88 ? 3.848 -8.123 5.278 1.00 81.94 88 ARG A CA 1
ATOM 689 C C . ARG A 1 88 ? 3.612 -6.617 5.149 1.00 81.94 88 ARG A C 1
ATOM 691 O O . ARG A 1 88 ? 3.063 -6.153 4.147 1.00 81.94 88 ARG A O 1
ATOM 698 N N . LEU A 1 89 ? 4.074 -5.857 6.140 1.00 85.00 89 LEU A N 1
ATOM 699 C CA . LEU A 1 89 ? 4.181 -4.403 6.075 1.00 85.00 89 LEU A CA 1
ATOM 700 C C . LEU A 1 89 ? 5.545 -4.032 5.494 1.00 85.00 89 LEU A C 1
ATOM 702 O O . LEU A 1 89 ? 6.572 -4.281 6.113 1.00 85.00 89 LEU A O 1
ATOM 706 N N . TYR A 1 90 ? 5.550 -3.446 4.301 1.00 84.31 90 TYR A N 1
ATOM 707 C CA . TYR A 1 90 ? 6.777 -3.006 3.642 1.00 84.31 90 TYR A CA 1
ATOM 708 C C . TYR A 1 90 ? 7.255 -1.651 4.154 1.00 84.31 90 TYR A C 1
ATOM 710 O O . TYR A 1 90 ? 8.451 -1.438 4.309 1.00 84.31 90 TYR A O 1
ATOM 718 N N . ALA A 1 91 ? 6.318 -0.734 4.395 1.00 84.75 91 ALA A N 1
ATOM 719 C CA . ALA A 1 91 ? 6.598 0.582 4.948 1.00 84.75 91 ALA A CA 1
ATOM 720 C C . ALA A 1 91 ? 5.326 1.225 5.507 1.00 84.75 91 ALA A C 1
ATOM 722 O O . ALA A 1 91 ? 4.210 0.917 5.074 1.00 84.75 91 ALA A O 1
ATOM 723 N N . ALA A 1 92 ? 5.520 2.181 6.409 1.00 85.44 92 ALA A N 1
ATOM 724 C CA . ALA A 1 92 ? 4.501 3.118 6.853 1.00 85.44 92 ALA A CA 1
ATOM 725 C C . ALA A 1 92 ? 5.049 4.544 6.729 1.00 85.44 92 ALA A C 1
ATOM 727 O O . ALA A 1 92 ? 6.173 4.821 7.144 1.00 85.44 92 ALA A O 1
ATOM 728 N N . ASP A 1 93 ? 4.262 5.441 6.144 1.00 85.31 93 ASP A N 1
ATOM 729 C CA . ASP A 1 93 ? 4.600 6.855 6.005 1.00 85.31 93 ASP A CA 1
ATOM 730 C C . ASP A 1 93 ? 3.587 7.687 6.790 1.00 85.31 93 ASP A C 1
ATOM 732 O O . ASP A 1 93 ? 2.389 7.701 6.479 1.00 85.31 93 ASP A O 1
ATOM 736 N N . ARG A 1 94 ? 4.079 8.377 7.823 1.00 78.88 94 ARG A N 1
ATOM 737 C CA . ARG A 1 94 ? 3.285 9.34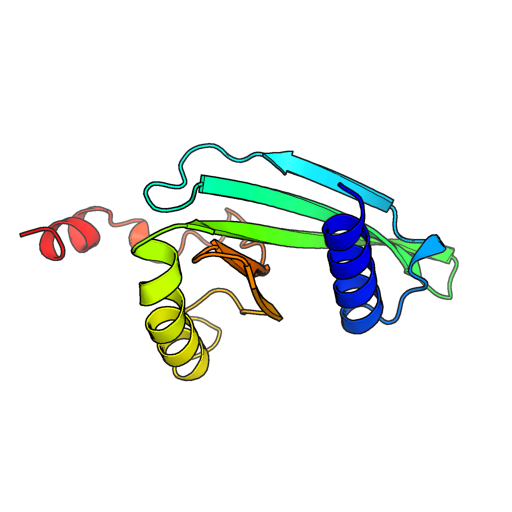9 8.569 1.00 78.88 94 ARG A CA 1
ATOM 738 C C . ARG A 1 94 ? 3.213 10.625 7.739 1.00 78.88 94 ARG A C 1
ATOM 740 O O . ARG A 1 94 ? 4.176 11.383 7.629 1.00 78.88 94 ARG A O 1
ATOM 747 N N . GLY A 1 95 ? 2.051 10.847 7.139 1.00 70.88 95 GLY A N 1
ATOM 748 C CA . GLY A 1 95 ? 1.738 12.090 6.456 1.00 70.88 95 GLY A CA 1
ATOM 749 C C . GLY A 1 95 ? 1.552 13.252 7.435 1.00 70.88 95 GLY A C 1
ATOM 750 O O . GLY A 1 95 ? 1.649 13.120 8.655 1.00 70.88 95 GLY A O 1
ATOM 751 N N . THR A 1 96 ? 1.249 14.427 6.891 1.00 68.81 96 THR A N 1
ATOM 752 C CA . THR A 1 96 ? 0.868 15.599 7.690 1.00 68.81 96 THR A CA 1
ATOM 753 C C . THR A 1 96 ? -0.577 15.474 8.184 1.00 68.81 96 THR A C 1
ATOM 755 O O . THR A 1 96 ? -1.421 14.938 7.471 1.00 68.81 96 THR A O 1
ATOM 758 N N . ALA A 1 97 ? -0.875 16.025 9.366 1.00 69.81 97 ALA A N 1
ATOM 759 C CA . ALA A 1 97 ? -2.235 16.209 9.894 1.00 69.81 97 ALA A CA 1
ATOM 760 C C . ALA A 1 97 ? -3.066 14.923 10.121 1.00 69.81 97 ALA A C 1
ATOM 762 O O . ALA A 1 97 ? -4.239 14.865 9.769 1.00 69.81 97 ALA A O 1
ATOM 763 N N . GLY A 1 98 ? -2.482 13.889 10.740 1.00 74.94 98 GLY A N 1
ATOM 764 C C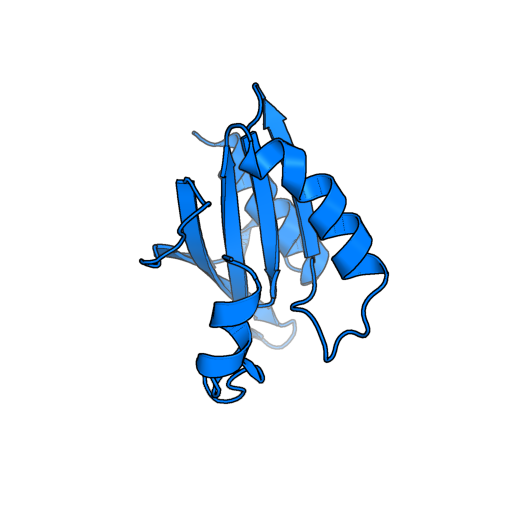A . GLY A 1 98 ? -3.244 12.692 11.133 1.00 74.94 98 GLY A CA 1
ATOM 765 C C . GLY A 1 98 ? -3.638 11.799 9.956 1.00 74.94 98 GLY A C 1
ATOM 766 O O . GLY A 1 98 ? -4.651 11.104 10.015 1.00 74.94 98 GLY A O 1
ATOM 767 N N . HIS A 1 99 ? -2.842 11.838 8.888 1.00 82.56 99 HIS A N 1
ATOM 768 C CA . HIS A 1 99 ? -2.932 10.931 7.756 1.00 82.56 99 HIS A CA 1
ATOM 769 C C . HIS A 1 99 ? -1.757 9.964 7.764 1.00 82.56 99 HIS A C 1
ATOM 771 O O . HIS A 1 99 ? -0.617 10.366 7.990 1.00 82.56 99 HIS A O 1
ATOM 777 N N . GLU A 1 100 ? -2.022 8.704 7.448 1.00 87.25 100 GLU A N 1
ATOM 778 C CA . GLU A 1 100 ? -0.983 7.686 7.336 1.00 87.25 100 GLU A CA 1
ATOM 779 C C . GLU A 1 100 ? -1.169 6.863 6.066 1.00 87.25 100 GLU A C 1
ATOM 781 O O . GLU A 1 100 ? -2.295 6.624 5.618 1.00 87.25 100 GLU A O 1
ATOM 786 N N . VAL A 1 101 ? -0.057 6.443 5.472 1.00 86.88 101 VAL A N 1
ATOM 787 C CA . VAL A 1 101 ? -0.043 5.560 4.310 1.00 86.88 101 VAL A CA 1
ATOM 788 C C . VAL A 1 101 ? 0.708 4.287 4.666 1.00 86.88 101 VAL A C 1
ATOM 790 O O . VAL A 1 101 ? 1.881 4.331 5.023 1.00 86.88 101 VAL A O 1
ATOM 793 N N . LEU A 1 102 ? 0.030 3.150 4.538 1.00 87.25 102 LEU A N 1
ATOM 794 C CA . LEU A 1 102 ? 0.610 1.824 4.719 1.00 87.25 102 LEU A CA 1
ATOM 795 C C . LEU A 1 102 ? 0.853 1.166 3.364 1.00 87.25 102 LEU A C 1
ATOM 797 O O . LEU A 1 102 ? -0.032 1.160 2.502 1.00 87.25 102 LEU A O 1
ATOM 801 N N . TYR A 1 103 ? 2.022 0.552 3.221 1.00 87.12 103 TYR A N 1
ATOM 802 C CA . TYR A 1 103 ? 2.425 -0.229 2.058 1.00 87.12 103 TYR A CA 1
ATOM 803 C C . TYR A 1 103 ? 2.482 -1.702 2.449 1.00 87.12 103 TYR A C 1
ATOM 805 O O . TYR A 1 103 ? 3.334 -2.110 3.232 1.00 87.12 103 TYR A O 1
ATOM 813 N N . LEU A 1 104 ? 1.554 -2.494 1.924 1.00 87.06 104 LEU A N 1
ATOM 814 C CA . LEU A 1 104 ? 1.289 -3.861 2.363 1.00 87.06 104 LEU A CA 1
ATOM 815 C C . LEU A 1 104 ? 1.476 -4.863 1.224 1.00 87.06 104 LEU A C 1
ATOM 817 O O . LEU A 1 104 ? 1.272 -4.552 0.047 1.00 87.06 104 LEU A O 1
ATOM 821 N N . GLU A 1 105 ? 1.782 -6.102 1.585 1.00 85.94 105 GLU A N 1
ATOM 822 C CA . GLU A 1 105 ? 1.718 -7.246 0.684 1.00 85.94 105 GLU A CA 1
ATOM 823 C C . GLU A 1 105 ? 0.339 -7.375 0.021 1.00 85.94 105 GLU A C 1
ATOM 825 O O . GLU A 1 105 ? -0.707 -7.326 0.674 1.00 85.94 105 GLU A O 1
ATOM 830 N N . ALA A 1 106 ? 0.325 -7.579 -1.299 1.00 85.12 106 ALA A N 1
ATOM 831 C CA . ALA A 1 106 ? -0.897 -7.936 -2.002 1.00 85.12 106 ALA A CA 1
ATOM 832 C C . ALA A 1 106 ? -1.156 -9.441 -1.881 1.00 85.12 106 ALA A C 1
ATOM 834 O O . ALA A 1 106 ? -0.624 -10.238 -2.656 1.00 85.12 106 ALA A O 1
ATOM 835 N N . LEU A 1 107 ? -2.029 -9.817 -0.948 1.00 78.44 107 LEU A N 1
ATOM 836 C CA . LEU A 1 107 ? -2.467 -11.201 -0.802 1.00 78.44 107 LEU A CA 1
ATOM 837 C C . LEU A 1 107 ? -3.216 -11.679 -2.054 1.00 78.44 107 LEU A C 1
ATOM 839 O O . LEU A 1 107 ? -4.030 -10.959 -2.646 1.00 78.44 107 LEU A O 1
ATOM 843 N N . ARG A 1 108 ? -2.942 -12.916 -2.473 1.00 69.75 108 ARG A N 1
ATOM 844 C CA . ARG A 1 108 ? -3.689 -13.561 -3.556 1.00 69.75 108 ARG A CA 1
ATOM 845 C C . ARG A 1 108 ? -5.020 -14.071 -3.006 1.00 69.75 108 ARG A C 1
ATOM 847 O O . ARG A 1 108 ? -5.062 -14.664 -1.937 1.00 69.75 108 ARG A O 1
ATOM 854 N N . SER A 1 109 ? -6.094 -13.921 -3.781 1.00 61.56 109 SER A N 1
ATOM 855 C CA . SER A 1 109 ? -7.442 -14.370 -3.388 1.00 61.56 109 SER A CA 1
ATOM 856 C C . SER A 1 109 ? -7.559 -15.883 -3.148 1.00 61.56 109 SER A C 1
ATOM 858 O O . SER A 1 109 ? -8.541 -16.321 -2.563 1.00 61.56 109 SER A O 1
ATOM 860 N N . VAL A 1 110 ? -6.591 -16.678 -3.617 1.00 55.88 110 VAL A N 1
ATOM 861 C CA . VAL A 1 110 ? -6.554 -18.141 -3.438 1.00 55.88 110 VAL A CA 1
ATOM 862 C C . VAL A 1 110 ? -6.205 -18.559 -2.013 1.00 55.88 110 VAL A C 1
ATOM 864 O O . VAL A 1 110 ? -6.631 -19.617 -1.569 1.00 55.88 110 VAL A O 1
ATOM 867 N N . SER A 1 111 ? -5.493 -17.718 -1.268 1.00 50.50 111 SER A N 1
ATOM 868 C CA . SER A 1 111 ? -5.350 -17.866 0.175 1.00 50.50 111 SER A CA 1
ATOM 869 C C . SER A 1 111 ? -6.429 -17.004 0.811 1.00 50.50 111 SER A C 1
ATOM 871 O O . SER A 1 111 ? -6.166 -15.867 1.210 1.00 50.50 111 SER A O 1
ATOM 873 N N . ALA A 1 112 ? -7.663 -17.519 0.839 1.00 50.09 112 ALA A N 1
ATOM 874 C CA . ALA A 1 112 ? -8.663 -16.999 1.754 1.00 50.09 112 ALA A CA 1
ATOM 875 C C . ALA A 1 112 ? -8.065 -17.168 3.147 1.00 50.09 112 ALA A C 1
ATOM 877 O O . ALA A 1 112 ? -8.030 -18.257 3.714 1.00 50.09 112 ALA A O 1
ATOM 878 N N . TRP A 1 113 ? -7.505 -16.074 3.646 1.00 49.69 113 TRP A N 1
ATOM 879 C CA . TRP A 1 113 ? -7.178 -15.895 5.043 1.00 49.69 113 TRP A CA 1
ATOM 880 C C . TRP A 1 113 ? -8.300 -16.504 5.897 1.00 49.69 113 TRP A C 1
ATOM 882 O O . TRP A 1 113 ? -9.459 -16.394 5.482 1.00 49.69 113 TRP A O 1
ATOM 892 N N . PRO A 1 114 ? -8.029 -17.131 7.056 1.00 50.12 114 PRO A N 1
ATOM 893 C CA . PRO A 1 114 ? -9.003 -17.961 7.783 1.00 50.12 114 PRO A CA 1
ATOM 894 C C . PRO A 1 114 ? -10.344 -17.290 8.169 1.00 50.12 114 PRO A C 1
ATOM 896 O O . PRO A 1 114 ? -11.246 -17.968 8.655 1.00 50.12 114 PRO A O 1
ATOM 899 N N . TRP A 1 115 ? -10.545 -16.002 7.865 1.00 48.22 115 TRP A N 1
ATOM 900 C CA . TRP A 1 115 ? -11.844 -15.316 7.818 1.00 48.22 115 TRP A CA 1
ATOM 901 C C . TRP A 1 115 ? -12.897 -15.953 6.897 1.00 48.22 115 TRP A C 1
ATOM 903 O O . TRP A 1 115 ? -14.048 -15.527 6.938 1.00 48.22 115 TRP A O 1
ATOM 913 N N . GLY A 1 116 ? -12.563 -16.978 6.097 1.00 45.28 116 GLY A N 1
ATOM 914 C CA . GLY A 1 116 ? -13.552 -17.794 5.372 1.00 45.28 116 GLY A CA 1
ATOM 915 C C . GLY A 1 116 ? -14.684 -18.338 6.264 1.00 45.28 116 GLY A C 1
ATOM 916 O O . GLY A 1 116 ? -15.749 -18.691 5.767 1.00 45.28 116 GLY A O 1
ATOM 917 N N . LYS A 1 117 ? -14.496 -18.326 7.590 1.00 48.88 117 LYS A N 1
ATOM 918 C CA . LYS A 1 117 ? -15.573 -18.393 8.581 1.00 48.88 117 LYS A CA 1
ATOM 919 C C . LYS A 1 117 ? -15.870 -16.993 9.136 1.00 48.88 117 LYS A C 1
ATOM 921 O O . LYS A 1 117 ? -15.428 -16.643 10.228 1.00 48.88 117 LYS A O 1
ATOM 926 N N . LEU A 1 118 ? -16.656 -16.202 8.403 1.00 51.34 118 LEU A N 1
ATOM 927 C CA . LEU A 1 118 ? -17.146 -14.877 8.832 1.00 51.34 118 LEU A CA 1
ATOM 928 C C . LEU A 1 118 ? -17.869 -14.904 10.194 1.00 51.34 118 LEU A C 1
ATOM 930 O O . LEU A 1 118 ? -17.956 -13.878 10.863 1.00 51.34 118 LEU A O 1
ATOM 934 N N . SER A 1 119 ? -18.331 -16.074 10.645 1.00 54.25 119 SER A N 1
ATOM 935 C CA . SER A 1 119 ? -18.885 -16.278 11.986 1.00 54.25 119 SER A CA 1
ATOM 936 C C . SER A 1 119 ? -17.898 -15.946 13.115 1.00 54.25 119 SER A C 1
ATOM 938 O O . SER A 1 119 ? -18.339 -15.539 14.181 1.00 54.25 119 SER A O 1
ATOM 940 N N . ALA A 1 120 ? -16.583 -16.061 12.890 1.00 46.72 120 ALA A N 1
ATOM 941 C CA . ALA A 1 120 ? -15.564 -15.741 13.895 1.00 46.72 120 ALA A CA 1
ATOM 942 C C . ALA A 1 120 ? -15.320 -14.229 14.060 1.00 46.72 120 ALA A C 1
ATOM 944 O O . ALA A 1 120 ? -14.935 -13.784 15.134 1.00 46.72 120 ALA A O 1
ATOM 945 N N . ALA A 1 121 ? -15.575 -13.422 13.024 1.00 48.88 121 ALA A N 1
ATOM 946 C CA . ALA A 1 121 ? -15.406 -11.967 13.090 1.00 48.88 121 ALA A CA 1
ATOM 947 C C . ALA A 1 121 ? -16.555 -11.266 13.840 1.00 48.88 121 ALA A C 1
ATOM 949 O O . ALA A 1 121 ? -16.425 -10.114 14.243 1.00 48.88 121 ALA A O 1
ATOM 950 N N . ARG A 1 122 ? -17.683 -11.962 14.032 1.00 47.81 122 ARG A N 1
ATOM 951 C CA . ARG A 1 122 ? -18.893 -11.403 14.640 1.00 47.81 122 ARG A CA 1
ATOM 952 C C . ARG A 1 122 ? -18.750 -11.153 16.148 1.00 47.81 122 ARG A C 1
ATOM 954 O O . ARG A 1 122 ? -19.367 -10.226 16.642 1.00 47.81 122 ARG A O 1
ATOM 961 N N . GLY A 1 123 ? -17.891 -11.906 16.840 1.00 46.94 123 GLY A N 1
ATOM 962 C CA . GLY A 1 123 ? -17.668 -11.775 18.289 1.00 46.94 123 GLY A CA 1
ATOM 963 C C . GLY A 1 123 ? -16.694 -10.670 18.717 1.00 46.94 123 GLY A C 1
ATOM 964 O O . GLY A 1 123 ? -16.378 -10.580 19.892 1.00 46.94 123 GLY A O 1
ATOM 965 N N . VAL A 1 124 ? -16.173 -9.866 17.782 1.00 50.75 124 VAL A N 1
ATOM 966 C CA . VAL A 1 124 ? -15.269 -8.731 18.080 1.00 50.75 124 VAL A CA 1
ATOM 967 C C . VAL A 1 124 ? -16.009 -7.383 17.984 1.00 50.75 124 VAL A C 1
ATOM 969 O O . VAL A 1 124 ? -15.446 -6.338 18.287 1.00 50.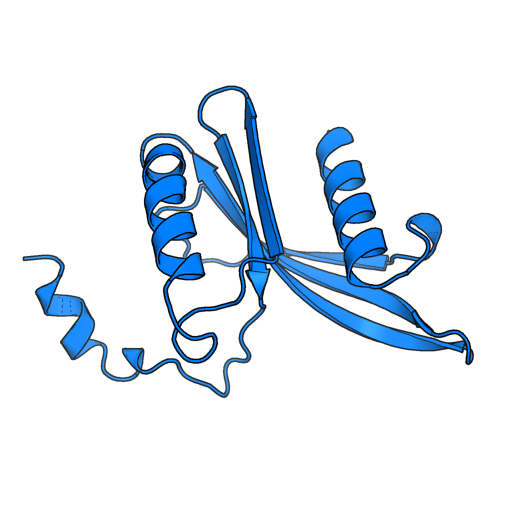75 124 VAL A O 1
ATOM 972 N N . LEU A 1 125 ? -17.276 -7.398 17.554 1.00 36.44 125 LEU A N 1
ATOM 973 C CA . LEU A 1 125 ? -18.140 -6.217 17.440 1.00 36.44 125 LEU A CA 1
ATOM 974 C C . LEU A 1 125 ? -19.299 -6.224 18.454 1.00 36.44 125 LEU A C 1
ATOM 976 O O . LEU A 1 125 ? -20.243 -5.454 18.282 1.00 36.44 125 LEU A O 1
ATOM 980 N N . GLU A 1 126 ? -19.227 -7.079 19.477 1.00 35.91 126 GLU A N 1
ATOM 981 C CA . GLU A 1 126 ? -20.130 -7.075 20.637 1.00 35.91 126 GLU A CA 1
ATOM 982 C C . GLU A 1 126 ? -19.382 -6.609 21.889 1.00 35.91 126 GLU A C 1
ATOM 984 O O . GLU A 1 126 ? -18.241 -7.083 22.100 1.00 35.91 126 GLU A O 1
#

Sequence (126 aa):
MDREATRIRALLAHMHHADPGELHLRHQRLRGGLQATSVTRLAVRDREARGRWRVHTLVVKRLAGSAARESMVYQELLASLPAALAPRLYAADRGTAGHEVLYLEALRSVSAWPWGKLSAARGVLE

Foldseek 3Di:
DVPVVVVVLVLVCVVPVADSVQWDWDWDWDPDPPQFPTKIKIWIWGADPVRDIDIAIKIKTKGADPRLVCVVVVVVVLVPDDCLQDWDWSDKDDDPHRMIITITHDDDPVPPPPCVVVVVVVVVVD

Secondary structure (DSSP, 8-state):
-HHHHHHHHHHHHHHHT--TTT-EEEEEEES--TT-SEEEEEEEEEE-TTS-EEEEEEEEEEEETHHHHHHHHHHHHHHHS-TTSS--EEEEEE-SSSEEEEEEE---TTS--GGGSGGGGGGG--

pLDDT: mean 73.9, std 12.59, range [35.91, 88.44]